Protein AF-A0A1G3ADW0-F1 (afdb_monomer_lite)

Foldseek 3Di:
DAVVVLVVVCVVCVVPPPDDRDDDDLLVVLLVCQVVVVDDALDEAEADQAAPDDPDDDDPFRHCLLSNLVSHDPRDFKYKYFQLVCQCDQHPPRHPSVRGHHPVSNQVSLVVSQWHWDDDDRMIMTGHPVCVVVVVVVRD

pLDDT: mean 92.39, std 6.64, range [62.0, 98.25]

Secondary structure (DSSP, 8-state):
-HHHHHHHHHHHHTT-TT-----S-HHHHHHHHHHTT-S-SSEEEEE--S--SSSS---SSS--HHHHHHHPPTTEEEEEES-HHHHHSPPPTTS-GGGS--HHHHHHHHHHTTEEEEEETTEEEEEEGGGHHHHHHH--

Sequence (140 aa):
MAGGYYTAAKARLAQYKNVRCLLGSSASVLKELFQRGEVGVPAIAWLDAHWCGGATAKGAQECPVIQEIQALGRGVKVVMVDDARMFLRRPPLEHAAAEWPDVGTVCGELYKAGFACRAHDDVIIAVQQGDIGLLDKAMG

Radius of gyration: 15.61 Å; chains: 1; bounding box: 37×30×41 Å

Structure (mmCIF, N/CA/C/O backbone):
data_AF-A0A1G3ADW0-F1
#
_entry.id   AF-A0A1G3ADW0-F1
#
loop_
_atom_site.group_PDB
_atom_site.id
_atom_site.type_symbol
_atom_site.label_atom_id
_atom_site.label_alt_id
_atom_site.label_comp_id
_atom_site.label_asym_id
_atom_site.label_entity_id
_atom_site.label_seq_id
_atom_site.pdbx_PDB_ins_code
_atom_site.Cartn_x
_atom_site.Cartn_y
_atom_site.Cartn_z
_atom_site.occupancy
_atom_site.B_iso_or_equiv
_atom_site.auth_seq_id
_atom_site.auth_comp_id
_atom_site.auth_asym_id
_atom_site.auth_atom_id
_atom_site.pdbx_PDB_model_num
ATOM 1 N N . MET A 1 1 ? 6.915 -5.862 -20.657 1.00 62.00 1 MET A N 1
ATOM 2 C CA . MET A 1 1 ? 6.787 -4.382 -20.632 1.00 62.00 1 MET A CA 1
ATOM 3 C C . MET A 1 1 ? 5.458 -4.023 -19.973 1.00 62.00 1 MET A C 1
ATOM 5 O O . MET A 1 1 ? 4.439 -4.544 -20.413 1.00 62.00 1 MET A O 1
ATOM 9 N N . ALA A 1 2 ? 5.452 -3.182 -18.931 1.00 71.38 2 ALA A N 1
ATOM 10 C CA . ALA A 1 2 ? 4.272 -2.892 -18.093 1.00 71.38 2 ALA A CA 1
ATOM 11 C C . ALA A 1 2 ? 2.999 -2.498 -18.880 1.00 71.38 2 ALA A C 1
ATOM 13 O O . ALA A 1 2 ? 1.892 -2.879 -18.502 1.00 71.38 2 ALA A O 1
ATOM 14 N N . GLY A 1 3 ? 3.148 -1.825 -20.028 1.00 83.00 3 GLY A N 1
ATOM 15 C CA . GLY A 1 3 ? 2.023 -1.446 -20.894 1.00 83.00 3 GLY A CA 1
ATOM 16 C C . GLY A 1 3 ? 1.206 -2.622 -21.450 1.00 83.00 3 GLY A C 1
ATOM 17 O O . GLY A 1 3 ? -0.004 -2.487 -21.634 1.00 83.00 3 GLY A O 1
ATOM 18 N N . GLY A 1 4 ? 1.826 -3.790 -21.660 1.00 89.00 4 GLY A N 1
ATOM 19 C CA . GLY A 1 4 ? 1.124 -4.999 -22.109 1.00 89.00 4 GLY A CA 1
ATOM 20 C C . GLY A 1 4 ? 0.177 -5.545 -21.037 1.00 89.00 4 GLY A C 1
ATOM 21 O O . GLY A 1 4 ? -1.004 -5.756 -21.310 1.00 89.00 4 GLY A O 1
ATOM 22 N N . TYR A 1 5 ? 0.667 -5.676 -19.798 1.00 90.88 5 TYR A N 1
ATOM 23 C CA . TYR A 1 5 ? -0.149 -6.106 -18.655 1.00 90.88 5 TYR A CA 1
ATOM 24 C C . TYR A 1 5 ? -1.282 -5.124 -18.362 1.00 90.88 5 TYR A C 1
ATOM 26 O O . TYR A 1 5 ? -2.414 -5.549 -18.150 1.00 90.88 5 TYR A O 1
ATOM 34 N N . TYR A 1 6 ? -1.017 -3.816 -18.427 1.00 93.75 6 TYR A N 1
ATOM 35 C CA . TYR A 1 6 ? -2.055 -2.799 -18.257 1.00 93.75 6 TYR A CA 1
ATOM 36 C C . TYR A 1 6 ? -3.152 -2.895 -19.322 1.00 93.75 6 TYR A C 1
ATOM 38 O O . TYR A 1 6 ? -4.333 -2.853 -18.986 1.00 93.75 6 TYR A O 1
ATOM 46 N N . THR A 1 7 ? -2.782 -3.060 -20.595 1.00 95.50 7 THR A N 1
ATOM 47 C CA . THR A 1 7 ? -3.760 -3.181 -21.689 1.00 95.50 7 THR A CA 1
ATOM 48 C C . THR A 1 7 ? -4.642 -4.414 -21.495 1.00 95.50 7 THR A C 1
ATOM 50 O O . THR A 1 7 ? -5.865 -4.316 -21.595 1.00 95.50 7 THR A O 1
ATOM 53 N N . ALA A 1 8 ? -4.038 -5.551 -21.134 1.00 95.19 8 ALA A N 1
ATOM 54 C CA . ALA A 1 8 ? -4.767 -6.778 -20.830 1.00 95.19 8 ALA A CA 1
ATOM 55 C C . ALA A 1 8 ? -5.695 -6.616 -19.611 1.00 95.19 8 ALA A C 1
ATOM 57 O O . ALA A 1 8 ? -6.864 -6.997 -19.671 1.00 95.19 8 ALA A O 1
ATOM 58 N N . ALA A 1 9 ? -5.211 -6.002 -18.525 1.00 95.25 9 ALA A N 1
ATOM 59 C CA . ALA A 1 9 ? -6.003 -5.749 -17.324 1.00 95.25 9 ALA A CA 1
ATOM 60 C C . ALA A 1 9 ? -7.184 -4.811 -17.607 1.00 95.25 9 ALA A C 1
ATOM 62 O O . ALA A 1 9 ? -8.314 -5.117 -17.229 1.00 95.25 9 ALA A O 1
ATOM 63 N N . LYS A 1 10 ? -6.947 -3.712 -18.332 1.00 96.94 10 LYS A N 1
ATOM 64 C CA . LYS A 1 10 ? -7.983 -2.753 -18.726 1.00 96.94 10 LYS A CA 1
ATOM 65 C C . LYS A 1 10 ? -9.056 -3.408 -19.594 1.00 96.94 10 LYS A C 1
ATOM 67 O O . LYS A 1 10 ? -10.234 -3.160 -19.368 1.00 96.94 10 LYS A O 1
ATOM 72 N N . ALA A 1 11 ? -8.668 -4.264 -20.542 1.00 97.50 11 ALA A N 1
ATOM 73 C CA . ALA A 1 11 ? -9.615 -5.018 -21.362 1.00 97.50 11 ALA A CA 1
ATOM 74 C C . ALA A 1 11 ? -10.440 -6.005 -20.517 1.00 97.50 11 ALA A C 1
ATOM 76 O O . ALA A 1 11 ? -11.666 -6.015 -20.605 1.00 97.50 11 ALA A O 1
ATOM 77 N N . ARG A 1 12 ? -9.784 -6.781 -19.642 1.00 97.56 12 ARG A N 1
ATOM 78 C CA . ARG A 1 12 ? -10.439 -7.753 -18.748 1.00 97.56 12 ARG A CA 1
ATOM 79 C C . ARG A 1 12 ? -11.453 -7.096 -17.807 1.00 97.56 12 ARG A C 1
ATOM 81 O O . ARG A 1 12 ? -12.502 -7.671 -17.524 1.00 97.56 12 ARG A O 1
ATOM 88 N N . LEU A 1 13 ? -11.122 -5.910 -17.300 1.00 97.69 13 LEU A N 1
ATOM 89 C CA . LEU A 1 13 ? -11.899 -5.209 -16.278 1.00 97.69 13 LEU A CA 1
ATOM 90 C C . LEU A 1 13 ? -12.910 -4.203 -16.853 1.00 97.69 13 LEU A C 1
ATOM 92 O O . LEU A 1 13 ? -13.691 -3.646 -16.090 1.00 97.69 13 LEU A O 1
ATOM 96 N N . ALA A 1 14 ? -12.955 -4.006 -18.177 1.00 97.19 14 ALA A N 1
ATOM 97 C CA . ALA A 1 14 ? -13.787 -2.991 -18.835 1.00 97.19 14 ALA A CA 1
ATOM 98 C C . ALA A 1 14 ? -15.296 -3.107 -18.541 1.00 97.19 14 ALA A C 1
ATOM 100 O O . ALA A 1 14 ? -16.017 -2.114 -18.606 1.00 97.19 14 ALA A O 1
ATOM 101 N N . GLN A 1 15 ? -15.778 -4.308 -18.211 1.00 97.31 15 GLN A N 1
ATOM 102 C CA . GLN A 1 15 ? -17.180 -4.553 -17.855 1.00 97.31 15 GLN A CA 1
ATOM 103 C C . GLN A 1 15 ? -17.578 -3.983 -16.480 1.00 97.31 15 GLN A C 1
ATOM 105 O O . GLN A 1 15 ? -18.758 -3.723 -16.239 1.00 97.31 15 GLN A O 1
ATOM 110 N N . TYR A 1 16 ? -16.617 -3.765 -15.577 1.00 98.00 16 TYR A N 1
ATOM 111 C CA . TYR A 1 16 ? -16.878 -3.287 -14.221 1.00 98.00 16 TYR A CA 1
ATOM 112 C C . TYR A 1 16 ? -16.850 -1.757 -14.179 1.00 98.00 16 TYR A C 1
ATOM 114 O O . TYR A 1 16 ? -15.794 -1.134 -14.119 1.00 98.00 16 TYR A O 1
ATOM 122 N N . LYS A 1 17 ? -18.033 -1.132 -14.172 1.00 96.19 17 LYS A N 1
ATOM 123 C CA . LYS A 1 17 ? -18.185 0.339 -14.174 1.00 96.19 17 LYS A CA 1
ATOM 124 C C . LYS A 1 17 ? -17.592 1.030 -12.939 1.00 96.19 17 LYS A C 1
ATOM 126 O O . LYS A 1 17 ? -17.330 2.226 -12.971 1.00 96.19 17 LYS A O 1
ATOM 131 N N . ASN A 1 18 ? -17.405 0.281 -11.857 1.00 96.00 18 ASN A N 1
ATOM 132 C CA . ASN A 1 18 ? -16.818 0.723 -10.595 1.00 96.00 18 ASN A CA 1
ATOM 133 C C . ASN A 1 18 ? -15.300 0.479 -10.511 1.00 96.00 18 ASN A C 1
ATOM 135 O O . ASN A 1 18 ? -14.717 0.690 -9.452 1.00 96.00 18 ASN A O 1
ATOM 139 N N . VAL A 1 19 ? -14.656 0.028 -11.595 1.00 96.75 19 VAL A N 1
ATOM 140 C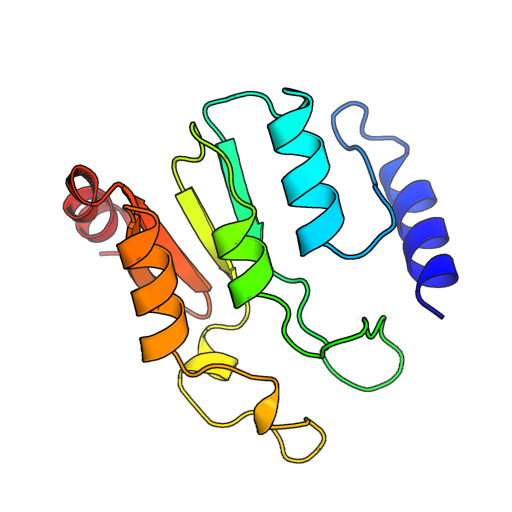 CA . VAL A 1 19 ? -13.211 -0.220 -11.649 1.00 96.75 19 VAL A CA 1
ATOM 141 C C . VAL A 1 19 ? -12.563 0.747 -12.631 1.00 96.75 19 VAL A C 1
ATOM 143 O O . VAL A 1 19 ? -12.913 0.800 -13.809 1.00 96.75 19 VAL A O 1
ATOM 146 N N . ARG A 1 20 ? -11.566 1.497 -12.154 1.00 95.75 20 ARG A N 1
ATOM 147 C CA . ARG A 1 20 ? -10.751 2.392 -12.979 1.00 95.75 20 ARG A CA 1
ATOM 148 C C . ARG A 1 20 ? -9.301 1.921 -12.971 1.00 95.75 20 ARG A C 1
ATOM 150 O O . ARG A 1 20 ? -8.622 2.033 -11.957 1.00 95.75 20 ARG A O 1
ATOM 157 N N . CYS A 1 21 ? -8.819 1.423 -14.107 1.00 96.62 21 CYS A N 1
ATOM 158 C CA . CYS A 1 21 ? -7.408 1.077 -14.282 1.00 96.62 21 CYS A CA 1
ATOM 159 C C . CYS A 1 21 ? -6.591 2.332 -14.612 1.00 96.62 21 CYS A C 1
ATOM 161 O O . CYS A 1 21 ? -6.919 3.048 -15.559 1.00 96.62 21 CYS A O 1
ATOM 163 N N . LEU A 1 22 ? -5.506 2.558 -13.876 1.00 95.88 22 LEU A N 1
ATOM 164 C CA . LEU A 1 22 ? -4.569 3.661 -14.086 1.00 95.88 22 LEU A CA 1
ATOM 165 C C . LEU A 1 22 ? -3.174 3.086 -14.347 1.00 95.88 22 LEU A C 1
ATOM 167 O O . LEU A 1 22 ? -2.800 2.083 -13.745 1.00 95.88 22 LEU A O 1
ATOM 171 N N . LEU A 1 23 ? -2.425 3.700 -15.263 1.00 95.00 23 LEU A N 1
ATOM 172 C CA . LEU A 1 23 ? -1.061 3.291 -15.598 1.00 95.00 23 LEU A CA 1
ATOM 173 C C . LEU A 1 23 ? -0.073 4.344 -15.104 1.00 95.00 23 LEU A C 1
ATOM 175 O O . LEU A 1 23 ? -0.175 5.506 -15.487 1.00 95.00 23 LEU A O 1
ATOM 179 N N . GLY A 1 24 ? 0.904 3.922 -14.310 1.00 93.19 24 GLY A N 1
ATOM 180 C CA . GLY A 1 24 ? 1.981 4.771 -13.816 1.00 93.19 24 GLY A CA 1
ATOM 181 C C . GLY A 1 24 ? 2.694 4.131 -12.629 1.00 93.19 24 GLY A C 1
ATOM 182 O O . GLY A 1 24 ? 2.380 3.006 -12.246 1.00 93.19 24 GLY A O 1
ATOM 183 N N . SER A 1 25 ? 3.644 4.861 -12.045 1.00 93.38 25 SER A N 1
ATOM 184 C CA . SER A 1 25 ? 4.186 4.526 -10.723 1.00 93.38 25 SER A CA 1
ATOM 185 C C . SER A 1 25 ? 3.071 4.639 -9.685 1.00 93.38 25 SER A C 1
ATOM 187 O O . SER A 1 25 ? 2.416 5.681 -9.622 1.00 93.38 25 SER A O 1
ATOM 189 N N . SER A 1 26 ? 2.852 3.600 -8.878 1.00 95.00 26 SER A N 1
ATOM 190 C CA . SER A 1 26 ? 1.760 3.574 -7.901 1.00 95.00 26 SER A CA 1
ATOM 191 C C . SER A 1 26 ? 1.858 4.726 -6.902 1.00 95.00 26 SER A C 1
ATOM 193 O O . SER A 1 26 ? 0.882 5.447 -6.721 1.00 95.00 26 SER A O 1
ATOM 195 N N . ALA A 1 27 ? 3.048 5.002 -6.362 1.00 94.94 27 ALA A N 1
ATOM 196 C CA . ALA A 1 27 ? 3.275 6.138 -5.469 1.00 94.94 27 ALA A CA 1
ATOM 197 C C . ALA A 1 27 ? 2.920 7.489 -6.123 1.00 94.94 27 ALA A C 1
ATOM 199 O O . ALA A 1 27 ? 2.287 8.345 -5.502 1.00 94.94 27 ALA A O 1
ATOM 200 N N . SER A 1 28 ? 3.283 7.689 -7.396 1.00 95.75 28 SER A N 1
ATOM 201 C CA . SER A 1 28 ? 2.959 8.923 -8.127 1.00 95.75 28 SER A CA 1
ATOM 202 C C . SER A 1 28 ? 1.460 9.045 -8.404 1.00 95.75 28 SER A C 1
ATOM 204 O O . SER A 1 28 ? 0.883 10.106 -8.171 1.00 95.75 28 SER A O 1
ATOM 206 N N . VAL A 1 29 ? 0.829 7.957 -8.853 1.00 96.69 29 VAL A N 1
ATOM 207 C CA . VAL A 1 29 ? -0.605 7.914 -9.162 1.00 96.69 29 VAL A CA 1
ATOM 208 C C . VAL A 1 29 ? -1.436 8.123 -7.896 1.00 96.69 29 VAL A C 1
ATOM 210 O O . VAL A 1 29 ? -2.342 8.949 -7.906 1.00 96.69 29 VAL A O 1
ATOM 213 N N . LEU A 1 30 ? -1.112 7.444 -6.789 1.00 96.81 30 LEU A N 1
ATOM 214 C CA . LEU A 1 30 ? -1.793 7.625 -5.502 1.00 96.81 30 LEU A CA 1
ATOM 215 C C . LEU A 1 30 ? -1.721 9.082 -5.042 1.00 96.81 30 LEU A C 1
ATOM 217 O O . LEU A 1 30 ? -2.753 9.683 -4.735 1.00 96.81 30 LEU A O 1
ATOM 221 N N . LYS A 1 31 ? -0.523 9.677 -5.069 1.00 96.69 31 LYS A N 1
ATOM 222 C CA . LYS A 1 31 ? -0.318 11.076 -4.680 1.00 96.69 31 LYS A CA 1
ATOM 223 C C . LYS A 1 31 ? -1.189 12.025 -5.507 1.00 96.69 31 LYS A C 1
ATOM 225 O O . LYS A 1 31 ? -1.849 12.894 -4.944 1.00 96.69 31 LYS A O 1
ATOM 230 N N . GLU A 1 32 ? -1.217 11.847 -6.826 1.00 97.31 32 GLU A N 1
ATOM 231 C CA . GLU A 1 32 ? -2.022 12.656 -7.749 1.00 97.31 32 GLU A CA 1
ATOM 232 C C . GLU A 1 32 ? -3.529 12.504 -7.487 1.00 97.31 32 GLU A C 1
ATOM 234 O O . GLU A 1 32 ? -4.246 13.504 -7.423 1.00 97.31 32 GLU A O 1
ATOM 239 N N . LEU A 1 33 ? -4.005 11.275 -7.265 1.00 96.81 33 LEU A N 1
ATOM 240 C CA . LEU A 1 33 ? -5.413 10.991 -6.975 1.00 96.81 33 LEU A CA 1
ATOM 241 C C . LEU A 1 33 ? -5.901 11.680 -5.700 1.00 96.81 33 LEU A C 1
ATOM 243 O O . LEU A 1 33 ? -6.971 12.294 -5.700 1.00 96.81 33 LEU A O 1
ATOM 247 N N . PHE A 1 34 ? -5.120 11.603 -4.620 1.00 95.75 34 PHE A N 1
ATOM 248 C CA . PHE A 1 34 ? -5.466 12.271 -3.366 1.00 95.75 34 PHE A CA 1
ATOM 249 C C . PHE A 1 34 ? -5.373 13.795 -3.483 1.00 95.75 34 PHE A C 1
ATOM 251 O O . PHE A 1 34 ? -6.251 14.489 -2.977 1.00 95.75 34 PHE A O 1
ATOM 258 N N . GLN A 1 35 ? -4.368 14.328 -4.189 1.00 95.44 35 GLN A N 1
ATOM 259 C CA . GLN A 1 35 ? -4.240 15.772 -4.427 1.00 95.44 35 GLN A CA 1
ATOM 260 C C . GLN A 1 35 ? -5.413 16.348 -5.225 1.00 95.44 35 GLN A C 1
ATOM 262 O O . GLN A 1 35 ? -5.829 17.477 -4.972 1.00 95.44 35 GLN A O 1
ATOM 267 N N . ARG A 1 36 ? -5.962 15.579 -6.171 1.00 96.38 36 ARG A N 1
ATOM 268 C CA . ARG A 1 36 ? -7.119 15.985 -6.980 1.00 96.38 36 ARG A CA 1
ATOM 269 C C . ARG A 1 36 ? -8.471 15.717 -6.321 1.00 96.38 36 ARG A C 1
ATOM 271 O O . ARG A 1 36 ? -9.490 16.113 -6.875 1.00 96.38 36 ARG A O 1
ATOM 278 N N . GLY A 1 37 ? -8.498 15.053 -5.164 1.00 94.88 37 GLY A N 1
ATOM 279 C CA . GLY A 1 37 ? -9.747 14.677 -4.497 1.00 94.88 37 GLY A CA 1
ATOM 280 C C . GLY A 1 37 ? -10.561 13.635 -5.273 1.00 94.88 37 GLY A C 1
ATOM 281 O O . GLY A 1 37 ? -11.778 13.585 -5.141 1.00 94.88 37 GLY A O 1
ATOM 282 N N . GLU A 1 38 ? -9.906 12.806 -6.090 1.00 95.44 38 GLU A N 1
ATOM 283 C CA . GLU A 1 38 ? -10.565 11.780 -6.912 1.00 95.44 38 GLU A CA 1
ATOM 284 C C . GLU A 1 38 ? -10.807 10.460 -6.161 1.00 95.44 38 GLU A C 1
ATOM 286 O O . GLU A 1 38 ? -11.369 9.513 -6.716 1.00 95.44 38 GLU A O 1
ATOM 291 N N . VAL A 1 39 ? -10.360 10.374 -4.907 1.00 94.81 39 VAL A N 1
ATOM 292 C CA . VAL A 1 39 ? -10.569 9.213 -4.038 1.00 94.81 39 VAL A CA 1
ATOM 293 C C . VAL A 1 39 ? -11.780 9.473 -3.149 1.00 94.81 39 VAL A C 1
ATOM 295 O O . VAL A 1 39 ? -11.768 10.385 -2.323 1.00 94.81 39 VAL A O 1
ATOM 298 N N . GLY A 1 40 ? -12.822 8.653 -3.296 1.00 93.50 40 GLY A N 1
ATOM 299 C CA . GLY A 1 40 ? -13.954 8.657 -2.371 1.00 93.50 40 GLY A CA 1
ATOM 300 C C . GLY A 1 40 ? -13.516 8.188 -0.984 1.00 93.50 40 GLY A C 1
ATOM 301 O O . GLY A 1 40 ? -12.841 7.169 -0.868 1.00 93.50 40 GLY A O 1
ATOM 302 N N . VAL A 1 41 ? -13.892 8.927 0.060 1.00 93.69 41 VAL A N 1
ATOM 303 C CA . VAL A 1 41 ? -13.566 8.606 1.458 1.00 93.69 41 VAL A CA 1
ATOM 304 C C . VAL A 1 41 ? -14.843 8.323 2.265 1.00 93.69 41 VAL A C 1
ATOM 306 O O . VAL A 1 41 ? -15.865 8.960 1.999 1.00 93.69 41 VAL A O 1
ATOM 309 N N . PRO A 1 42 ? -14.814 7.411 3.259 1.00 95.25 42 PRO A N 1
ATOM 310 C CA . PRO A 1 42 ? -13.655 6.644 3.733 1.00 95.25 42 PRO A CA 1
ATOM 311 C C . PRO A 1 42 ? -13.167 5.590 2.726 1.00 95.25 42 PRO A C 1
ATOM 313 O O . PRO A 1 42 ? -13.964 5.036 1.975 1.00 95.25 42 PRO A O 1
ATOM 316 N N . ALA A 1 43 ? -11.858 5.321 2.723 1.00 96.19 43 ALA A N 1
ATOM 317 C CA . ALA A 1 43 ? -11.218 4.420 1.760 1.00 96.19 43 ALA A CA 1
ATOM 318 C C . ALA A 1 43 ? -10.399 3.306 2.430 1.00 96.19 43 ALA A C 1
ATOM 320 O O . ALA A 1 43 ? -9.880 3.476 3.538 1.00 96.19 43 ALA A O 1
ATOM 321 N N . ILE A 1 44 ? -10.244 2.195 1.709 1.00 96.88 44 ILE A N 1
ATOM 322 C CA . ILE A 1 44 ? -9.279 1.128 1.992 1.00 96.88 44 ILE A CA 1
ATOM 323 C C . ILE A 1 44 ? -8.196 1.193 0.913 1.00 96.88 44 ILE A C 1
ATOM 325 O O . ILE A 1 44 ? -8.520 1.299 -0.270 1.00 96.88 44 ILE A O 1
ATOM 329 N N . ALA A 1 45 ? -6.930 1.136 1.316 1.00 97.62 45 ALA A N 1
ATOM 330 C CA . ALA A 1 45 ? -5.793 1.035 0.409 1.00 97.62 45 ALA A CA 1
ATOM 331 C C . ALA A 1 45 ? -5.215 -0.386 0.458 1.00 97.62 45 ALA A C 1
ATOM 333 O O . ALA A 1 45 ? -4.850 -0.850 1.533 1.00 97.62 45 ALA A O 1
ATOM 334 N N . TRP A 1 46 ? -5.121 -1.056 -0.691 1.00 98.06 46 TRP A N 1
ATOM 335 C CA . TRP A 1 46 ? -4.415 -2.333 -0.846 1.00 98.06 46 TRP A CA 1
ATOM 336 C C . TRP A 1 46 ? -3.131 -2.087 -1.641 1.00 98.06 46 TRP A C 1
ATOM 338 O O . TRP A 1 46 ? -3.200 -1.604 -2.772 1.00 98.06 46 TRP A O 1
ATOM 348 N N . LEU A 1 47 ? -1.979 -2.369 -1.040 1.00 97.94 47 LEU A N 1
ATOM 349 C CA . LEU A 1 47 ? -0.647 -2.116 -1.582 1.00 97.94 47 LEU A CA 1
ATOM 350 C C . LEU A 1 47 ? 0.005 -3.454 -1.947 1.00 97.94 47 LEU A C 1
ATOM 352 O O . LEU A 1 47 ? 0.359 -4.236 -1.069 1.00 97.94 47 LEU A O 1
ATOM 356 N N . ASP A 1 48 ? 0.132 -3.699 -3.250 1.00 95.25 48 ASP A N 1
ATOM 357 C CA . ASP A 1 48 ? 0.664 -4.936 -3.848 1.00 95.25 48 ASP A CA 1
ATOM 358 C C . ASP A 1 48 ? 1.439 -4.614 -5.144 1.00 95.25 48 ASP A C 1
ATOM 360 O O . ASP A 1 48 ? 1.328 -5.266 -6.178 1.00 95.25 48 ASP A O 1
ATOM 364 N N . ALA A 1 49 ? 2.155 -3.486 -5.151 1.00 90.25 49 ALA A N 1
ATOM 365 C CA . ALA A 1 49 ? 2.897 -3.018 -6.324 1.00 90.25 49 ALA A CA 1
ATOM 366 C C . ALA A 1 49 ? 4.363 -3.475 -6.325 1.00 90.25 49 ALA A C 1
ATOM 368 O O . ALA A 1 49 ? 5.187 -2.901 -7.045 1.00 90.25 49 ALA A O 1
ATOM 369 N N . HIS A 1 50 ? 4.708 -4.462 -5.495 1.00 91.12 50 HIS A N 1
ATOM 370 C CA . HIS A 1 50 ? 6.059 -4.994 -5.445 1.00 91.12 50 HIS A CA 1
ATOM 371 C C . HIS A 1 50 ? 6.300 -5.978 -6.603 1.00 91.12 50 HIS A C 1
ATOM 373 O O . HIS A 1 50 ? 5.394 -6.605 -7.153 1.00 91.12 50 HIS A O 1
ATOM 379 N N . TRP A 1 51 ? 7.539 -6.030 -7.079 1.00 90.81 51 TRP A N 1
ATOM 380 C CA . TRP A 1 51 ? 7.917 -6.849 -8.219 1.00 90.81 51 TRP A CA 1
ATOM 381 C C . TRP A 1 51 ? 8.152 -8.286 -7.766 1.00 90.81 51 TRP A C 1
ATOM 383 O O . TRP A 1 51 ? 9.022 -8.526 -6.939 1.00 90.81 51 TRP A O 1
ATOM 393 N N . CYS A 1 52 ? 7.453 -9.247 -8.368 1.00 85.44 52 CYS A N 1
ATOM 394 C CA . CYS A 1 52 ? 7.517 -10.664 -7.994 1.00 85.44 5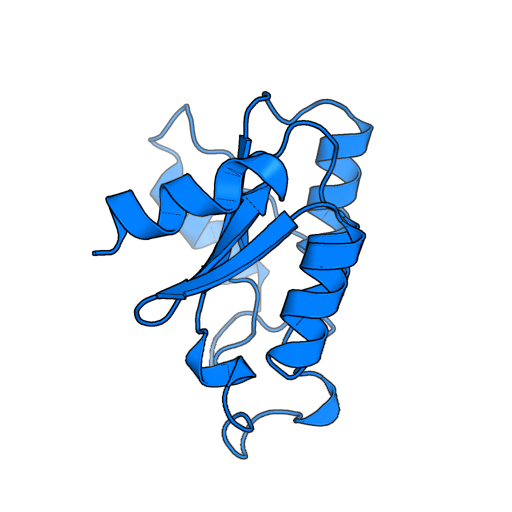2 CYS A CA 1
ATOM 395 C C . CYS A 1 52 ? 8.451 -11.517 -8.877 1.00 85.44 52 CYS A C 1
ATOM 397 O O . CYS A 1 52 ? 8.350 -12.742 -8.901 1.00 85.44 52 CYS A O 1
ATOM 399 N N . GLY A 1 53 ? 9.359 -10.886 -9.631 1.00 86.38 53 GLY A N 1
ATOM 400 C CA . GLY A 1 53 ? 10.322 -11.596 -10.474 1.00 86.38 53 GLY A CA 1
ATOM 401 C C . GLY A 1 53 ? 9.806 -11.943 -11.878 1.00 86.38 53 GLY A C 1
ATOM 402 O O . GLY A 1 53 ? 8.659 -11.681 -12.248 1.00 86.38 53 GLY A O 1
ATOM 403 N N . GLY A 1 54 ? 10.681 -12.539 -12.693 1.00 85.38 54 GLY A N 1
ATOM 404 C CA . GLY A 1 54 ? 10.336 -13.095 -14.006 1.00 85.38 54 GLY A CA 1
ATOM 405 C C . GLY A 1 54 ? 9.690 -12.102 -14.986 1.00 85.38 54 GLY A C 1
ATOM 406 O O . GLY A 1 54 ? 10.052 -10.926 -15.057 1.00 85.38 54 GLY A O 1
ATOM 407 N N . ALA A 1 55 ? 8.732 -12.593 -15.780 1.00 82.75 55 ALA A N 1
ATOM 408 C CA . ALA A 1 55 ? 7.974 -11.792 -16.739 1.00 82.75 55 ALA A CA 1
ATOM 409 C C . ALA A 1 55 ? 6.789 -11.095 -16.049 1.00 82.75 55 ALA A C 1
ATOM 411 O O . ALA A 1 55 ? 5.630 -11.423 -16.303 1.00 82.75 55 ALA A O 1
ATOM 412 N N . THR A 1 56 ? 7.080 -10.137 -15.172 1.00 85.31 56 THR A N 1
ATOM 413 C CA . THR A 1 56 ? 6.082 -9.260 -14.541 1.00 85.31 56 THR A CA 1
ATOM 414 C C . THR A 1 56 ? 6.475 -7.793 -14.696 1.00 85.31 56 THR A C 1
ATOM 416 O O . THR A 1 56 ? 7.537 -7.462 -15.234 1.00 85.31 56 THR A O 1
ATOM 419 N N . ALA A 1 57 ? 5.576 -6.877 -14.339 1.00 84.25 57 ALA A N 1
ATOM 420 C CA . ALA A 1 57 ? 5.860 -5.454 -14.439 1.00 84.25 57 ALA A CA 1
ATOM 421 C C . ALA A 1 57 ? 6.807 -5.031 -13.304 1.00 84.25 57 ALA A C 1
ATOM 423 O O . ALA A 1 57 ? 6.417 -5.053 -12.144 1.00 84.25 57 ALA A O 1
ATOM 424 N N . LYS A 1 58 ? 8.032 -4.621 -13.650 1.00 86.75 58 LYS A N 1
ATOM 425 C CA . LYS A 1 58 ? 8.969 -3.970 -12.725 1.00 86.75 58 LYS A CA 1
ATOM 426 C C . LYS A 1 58 ? 8.923 -2.457 -12.930 1.00 86.75 58 LYS A C 1
ATOM 428 O O . LYS A 1 58 ? 9.011 -1.990 -14.070 1.00 86.75 58 LYS A O 1
ATOM 433 N N . GLY A 1 59 ? 8.747 -1.714 -11.839 1.00 85.25 59 GLY A N 1
ATOM 434 C CA . GLY A 1 59 ? 8.849 -0.257 -11.820 1.00 85.25 59 GLY A CA 1
ATOM 435 C C . GLY A 1 59 ? 10.302 0.224 -11.771 1.00 85.25 59 GLY A C 1
ATOM 436 O O . GLY A 1 59 ? 11.231 -0.517 -12.081 1.00 85.25 59 GLY A O 1
ATOM 437 N N . ALA A 1 60 ? 10.500 1.477 -11.357 1.00 87.38 60 ALA A N 1
ATOM 438 C CA . ALA A 1 60 ? 11.839 2.009 -11.084 1.00 87.38 60 ALA A CA 1
ATOM 439 C C . ALA A 1 60 ? 12.480 1.392 -9.824 1.00 87.38 60 ALA A C 1
ATOM 441 O O . ALA A 1 60 ? 13.700 1.365 -9.725 1.00 87.38 60 ALA A O 1
ATOM 442 N N . GLN A 1 61 ? 11.650 0.904 -8.898 1.00 89.75 61 GLN A N 1
ATOM 443 C CA . GLN A 1 61 ? 12.032 0.177 -7.690 1.00 89.75 61 GLN A CA 1
ATOM 444 C C . GLN A 1 61 ? 11.225 -1.127 -7.634 1.00 89.75 61 GLN A C 1
ATOM 446 O O . GLN A 1 61 ? 10.085 -1.166 -8.107 1.00 89.75 61 GLN A O 1
ATOM 451 N N . GLU A 1 62 ? 11.806 -2.183 -7.071 1.00 93.50 62 GLU A N 1
ATOM 452 C CA . GLU A 1 62 ? 11.144 -3.466 -6.839 1.00 93.50 62 GLU A CA 1
ATOM 453 C C . GLU A 1 62 ? 10.025 -3.361 -5.815 1.00 93.50 62 GLU A C 1
ATOM 455 O O . GLU A 1 62 ? 8.973 -3.931 -6.048 1.00 93.50 62 GLU A O 1
ATOM 460 N N . CYS A 1 63 ? 10.209 -2.627 -4.719 1.00 95.12 63 CYS A N 1
ATOM 461 C CA . CYS A 1 63 ? 9.199 -2.492 -3.675 1.00 95.12 63 CYS A CA 1
ATOM 462 C C . CYS A 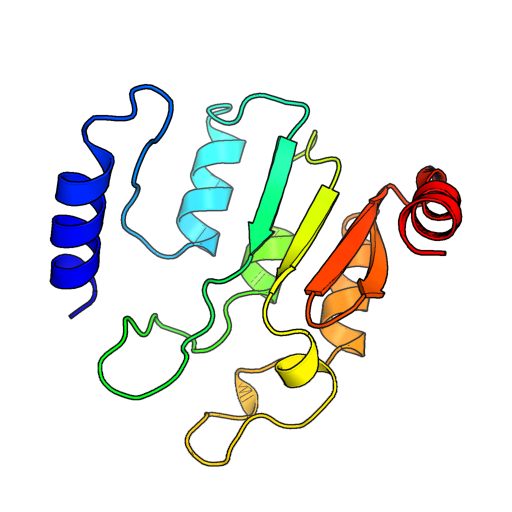1 63 ? 8.927 -1.009 -3.361 1.00 95.12 63 CYS A C 1
ATOM 464 O O . CYS A 1 63 ? 9.653 -0.404 -2.572 1.00 95.12 63 CYS A O 1
ATOM 466 N N . PRO A 1 64 ? 7.894 -0.388 -3.963 1.00 96.38 64 PRO A N 1
ATOM 467 C CA . PRO A 1 64 ? 7.585 1.031 -3.761 1.00 96.38 64 PRO A CA 1
ATOM 468 C C . PRO A 1 64 ? 6.773 1.320 -2.481 1.00 96.38 64 PRO A C 1
ATOM 470 O O . PRO A 1 64 ? 6.286 2.438 -2.308 1.00 96.38 64 PRO A O 1
ATOM 473 N N . VAL A 1 65 ? 6.609 0.337 -1.584 1.00 97.44 65 VAL A N 1
ATOM 474 C CA . VAL A 1 65 ? 5.635 0.382 -0.476 1.00 97.44 65 VAL A CA 1
ATOM 475 C C . VAL A 1 65 ? 5.807 1.591 0.446 1.00 97.44 65 VAL A C 1
ATOM 477 O O . VAL A 1 65 ? 4.827 2.179 0.896 1.00 97.44 65 VAL A O 1
ATOM 480 N N . ILE A 1 66 ? 7.047 2.023 0.694 1.00 97.81 66 ILE A N 1
ATOM 481 C CA . ILE A 1 66 ? 7.331 3.184 1.548 1.00 97.81 66 ILE A CA 1
ATOM 482 C C . ILE A 1 66 ? 6.803 4.467 0.902 1.00 97.81 66 ILE A C 1
ATOM 484 O O . ILE A 1 66 ? 6.132 5.270 1.552 1.00 97.81 66 ILE A O 1
ATOM 488 N N . GLN A 1 67 ? 7.055 4.644 -0.394 1.00 97.62 67 GLN A N 1
ATOM 489 C CA . GLN A 1 67 ? 6.574 5.797 -1.145 1.00 97.62 67 GLN A CA 1
ATOM 490 C C . GLN A 1 67 ? 5.054 5.750 -1.337 1.00 97.62 67 GLN A C 1
ATOM 492 O O . GLN A 1 67 ? 4.416 6.801 -1.368 1.00 97.62 67 GLN A O 1
ATOM 497 N N . GLU A 1 68 ? 4.462 4.558 -1.436 1.00 97.94 68 GLU A N 1
ATOM 498 C CA . GLU A 1 68 ? 3.008 4.380 -1.473 1.00 97.94 68 GLU A CA 1
ATOM 499 C C . GLU A 1 68 ? 2.352 4.804 -0.159 1.00 97.94 68 GLU A C 1
ATOM 501 O O . GLU A 1 68 ? 1.422 5.608 -0.193 1.00 97.94 68 GLU A O 1
ATOM 506 N N . ILE A 1 69 ? 2.866 4.345 0.990 1.00 98.19 69 ILE A N 1
ATOM 507 C CA . ILE A 1 69 ? 2.369 4.736 2.321 1.00 98.19 69 ILE A CA 1
ATOM 508 C C . ILE A 1 69 ? 2.426 6.260 2.487 1.00 98.19 69 ILE A C 1
ATOM 510 O O . ILE A 1 69 ? 1.448 6.873 2.913 1.00 98.19 69 ILE A O 1
ATOM 514 N N . GLN A 1 70 ? 3.534 6.889 2.087 1.00 97.50 70 GLN A N 1
ATOM 515 C CA . GLN A 1 70 ? 3.704 8.347 2.146 1.00 97.50 70 GLN A CA 1
ATOM 516 C C . GLN A 1 70 ? 2.787 9.115 1.179 1.00 97.50 70 GLN A C 1
ATOM 518 O O . GLN A 1 70 ? 2.529 10.302 1.386 1.00 97.50 70 GLN A O 1
ATOM 523 N N . ALA A 1 71 ? 2.303 8.466 0.117 1.00 97.50 71 ALA A N 1
ATOM 524 C CA . ALA A 1 71 ? 1.396 9.056 -0.864 1.00 97.50 71 ALA A CA 1
ATOM 525 C C . ALA A 1 71 ? -0.085 8.977 -0.455 1.00 97.50 71 ALA A C 1
ATOM 527 O O . ALA A 1 71 ? -0.917 9.641 -1.082 1.00 97.50 71 ALA A O 1
ATOM 528 N N . LEU A 1 72 ? -0.430 8.186 0.568 1.00 97.06 72 LEU A N 1
ATOM 529 C CA . LEU A 1 72 ? -1.807 8.052 1.037 1.00 97.06 72 LEU A CA 1
ATOM 530 C C . LEU A 1 72 ? -2.329 9.372 1.616 1.00 97.06 72 LEU A C 1
ATOM 532 O O . LEU A 1 72 ? -1.678 10.045 2.415 1.00 97.06 72 LEU A O 1
ATOM 536 N N . GLY A 1 73 ? -3.542 9.745 1.213 1.00 93.31 73 GLY A N 1
ATOM 537 C CA . GLY A 1 73 ? -4.207 10.945 1.700 1.00 93.31 73 GLY A CA 1
ATOM 538 C C . GLY A 1 73 ? -5.046 10.713 2.954 1.00 93.31 73 GLY A C 1
ATOM 539 O O . GLY A 1 73 ? -5.284 9.593 3.412 1.00 93.31 73 GLY A O 1
ATOM 540 N N . ARG A 1 74 ? -5.563 11.819 3.496 1.00 91.69 74 ARG A N 1
ATOM 541 C CA . ARG A 1 74 ? -6.531 11.786 4.600 1.00 91.69 74 ARG A CA 1
ATOM 542 C C . ARG A 1 74 ? -7.793 11.025 4.183 1.00 91.69 74 ARG A C 1
ATOM 544 O O . ARG A 1 74 ? -8.230 11.114 3.042 1.00 91.69 74 ARG A O 1
ATOM 551 N N . GLY A 1 75 ? -8.412 10.331 5.135 1.00 93.31 75 GLY A N 1
ATOM 552 C CA . GLY A 1 75 ? -9.662 9.594 4.917 1.00 93.31 75 GLY A CA 1
ATOM 553 C C . GLY A 1 75 ? -9.478 8.126 4.523 1.00 93.31 75 GLY A C 1
ATOM 554 O O . GLY A 1 75 ? -10.457 7.380 4.554 1.00 93.31 75 GLY A O 1
ATOM 555 N N . VAL A 1 76 ? -8.248 7.679 4.252 1.00 96.94 76 VAL A N 1
ATOM 556 C CA . VAL A 1 76 ? -7.915 6.248 4.283 1.00 96.94 76 VAL A CA 1
ATOM 557 C C . VAL A 1 76 ? -8.063 5.748 5.719 1.00 96.94 76 VAL A C 1
ATOM 559 O O . VAL A 1 76 ? -7.532 6.349 6.653 1.00 96.94 76 VAL A O 1
ATOM 562 N N . LYS A 1 77 ? -8.842 4.682 5.901 1.00 95.75 77 LYS A N 1
ATOM 563 C CA . LYS A 1 77 ? -9.148 4.096 7.214 1.00 95.75 77 LYS A CA 1
ATOM 564 C C . LYS A 1 77 ? -8.418 2.788 7.461 1.00 95.75 77 LYS A C 1
ATOM 566 O O . LYS A 1 77 ? -8.078 2.506 8.605 1.00 95.75 77 LYS A O 1
ATOM 571 N N . VAL A 1 78 ? -8.164 2.033 6.396 1.00 96.88 78 VAL A N 1
ATOM 572 C CA . VAL A 1 78 ? -7.447 0.760 6.445 1.00 96.88 78 VAL A CA 1
ATOM 573 C C . VAL A 1 78 ? -6.402 0.735 5.339 1.00 96.88 78 VAL A C 1
ATOM 575 O O . VAL A 1 78 ? -6.694 1.120 4.204 1.00 96.88 78 VAL A O 1
ATOM 578 N N . VAL A 1 79 ? -5.201 0.279 5.674 1.00 98.19 79 VAL A N 1
ATOM 579 C CA . VAL A 1 79 ? -4.130 -0.027 4.725 1.00 98.19 79 VAL A CA 1
ATOM 580 C C . VAL A 1 79 ? -3.825 -1.512 4.834 1.00 98.19 79 VAL A C 1
ATOM 582 O O . VAL A 1 79 ? -3.690 -2.035 5.935 1.00 98.19 79 VAL A O 1
ATOM 585 N N . MET A 1 80 ? -3.735 -2.194 3.704 1.00 98.25 80 MET A N 1
ATOM 586 C CA . MET A 1 80 ? -3.359 -3.598 3.608 1.00 98.25 80 MET A CA 1
ATOM 587 C C . MET A 1 80 ? -2.136 -3.673 2.707 1.00 98.25 80 MET A C 1
ATOM 589 O O . MET A 1 80 ? -2.177 -3.148 1.598 1.00 98.25 80 MET A O 1
ATOM 593 N N . VAL A 1 81 ? -1.050 -4.261 3.192 1.00 98.12 81 VAL A N 1
ATOM 594 C CA . VAL A 1 81 ? 0.169 -4.502 2.412 1.00 98.12 81 VAL A CA 1
ATOM 595 C C . VAL A 1 81 ? 0.290 -6.001 2.206 1.00 98.12 81 VAL A C 1
ATOM 597 O O . VAL A 1 81 ? 0.372 -6.735 3.192 1.00 98.12 81 VAL A O 1
ATOM 600 N N . ASP A 1 82 ? 0.257 -6.436 0.952 1.00 96.56 82 ASP A N 1
ATOM 601 C CA . ASP A 1 82 ? 0.354 -7.853 0.595 1.00 96.56 82 ASP A CA 1
ATOM 602 C C . ASP A 1 82 ? 1.785 -8.386 0.764 1.00 96.56 82 ASP A C 1
ATOM 604 O O . ASP A 1 82 ? 2.726 -7.607 0.925 1.00 96.56 82 ASP A O 1
ATOM 608 N N . ASP A 1 83 ? 1.952 -9.706 0.724 1.00 94.62 83 ASP A N 1
ATOM 609 C CA . ASP A 1 83 ? 3.243 -10.395 0.852 1.00 94.62 83 ASP A CA 1
ATOM 610 C C . ASP A 1 83 ? 4.014 -10.034 2.141 1.00 94.62 83 ASP A C 1
ATOM 612 O O . ASP A 1 83 ? 5.227 -9.799 2.138 1.00 94.62 83 ASP A O 1
ATOM 616 N N . ALA A 1 84 ? 3.330 -10.041 3.290 1.00 95.12 84 ALA A N 1
ATOM 617 C CA . ALA A 1 84 ? 3.919 -9.797 4.611 1.00 95.12 84 ALA A CA 1
ATOM 618 C C . ALA A 1 84 ? 5.210 -10.607 4.843 1.00 95.12 84 ALA A C 1
ATOM 620 O O . ALA A 1 84 ? 6.182 -10.097 5.413 1.00 95.12 84 ALA A O 1
ATOM 621 N N . ARG A 1 85 ? 5.259 -11.854 4.354 1.00 93.56 85 ARG A N 1
ATOM 622 C CA . ARG A 1 85 ? 6.443 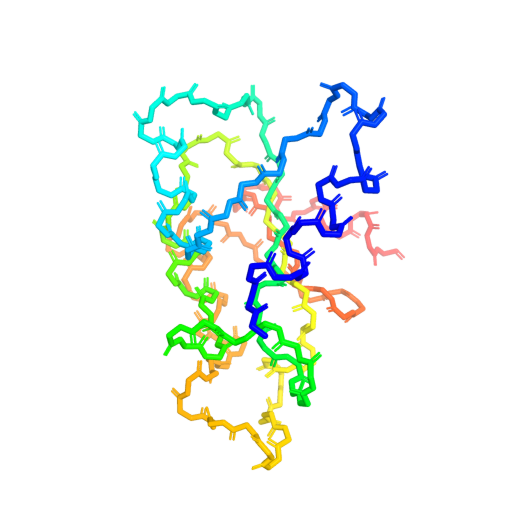-12.726 4.398 1.00 93.56 85 ARG A CA 1
ATOM 623 C C . ARG A 1 85 ? 7.709 -12.083 3.823 1.00 93.56 85 ARG A C 1
ATOM 625 O O . ARG A 1 85 ? 8.793 -12.354 4.343 1.00 93.56 85 ARG A O 1
ATOM 632 N N . MET A 1 86 ? 7.579 -11.229 2.804 1.00 93.25 86 MET A N 1
ATOM 633 C CA . MET A 1 86 ? 8.687 -10.552 2.116 1.00 93.25 86 MET A CA 1
ATOM 634 C C . MET A 1 86 ? 9.297 -9.420 2.948 1.00 93.25 86 MET A C 1
ATOM 636 O O . MET A 1 86 ? 10.427 -9.019 2.692 1.00 93.25 86 MET A O 1
ATOM 640 N N . PHE A 1 87 ? 8.576 -8.932 3.961 1.00 93.94 87 PHE A N 1
ATOM 641 C CA . PHE A 1 87 ? 9.053 -7.918 4.909 1.00 93.94 87 PHE A CA 1
ATOM 642 C C . PHE A 1 87 ? 9.505 -8.543 6.236 1.00 93.94 87 PHE A C 1
ATOM 644 O O . PHE A 1 87 ? 10.333 -7.984 6.957 1.00 93.94 87 PHE A O 1
ATOM 651 N N . LEU A 1 88 ? 8.968 -9.719 6.575 1.00 90.25 88 LEU A N 1
ATOM 652 C CA . LEU A 1 88 ? 9.349 -10.490 7.764 1.00 90.25 88 LEU A CA 1
ATOM 653 C C . LEU A 1 88 ? 10.691 -11.218 7.597 1.00 90.25 88 LEU A C 1
ATOM 655 O O . LEU A 1 88 ? 11.288 -11.658 8.581 1.00 90.25 88 LEU A O 1
ATOM 659 N N . ARG A 1 89 ? 11.155 -11.389 6.357 1.00 87.06 89 ARG A N 1
ATOM 660 C CA . ARG A 1 89 ? 12.402 -12.072 5.997 1.00 87.06 89 ARG A CA 1
ATOM 661 C C . ARG A 1 89 ? 13.085 -11.319 4.863 1.00 8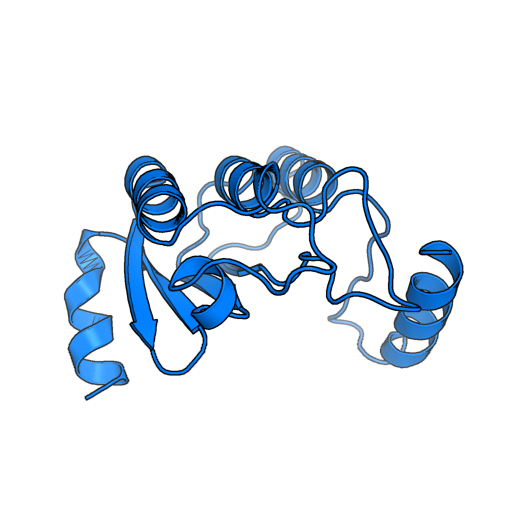7.06 89 ARG A C 1
ATOM 663 O O . ARG A 1 89 ? 12.470 -10.494 4.207 1.00 87.06 89 ARG A O 1
ATOM 670 N N . ARG A 1 90 ? 14.360 -11.621 4.609 1.00 80.19 90 ARG A N 1
ATOM 671 C CA . ARG A 1 90 ? 15.012 -11.134 3.385 1.00 80.19 90 ARG A CA 1
ATOM 672 C C . ARG A 1 90 ? 14.282 -11.695 2.157 1.00 80.19 90 ARG A C 1
ATOM 674 O O . ARG A 1 90 ? 13.944 -12.884 2.188 1.00 80.19 90 ARG A O 1
ATOM 681 N N . PRO A 1 91 ? 14.091 -10.894 1.094 1.00 83.69 91 PRO A N 1
ATOM 682 C CA . PRO A 1 91 ? 13.530 -11.405 -0.146 1.00 83.69 91 PRO A CA 1
ATOM 683 C C . PRO A 1 91 ? 14.480 -12.447 -0.775 1.00 83.69 91 PRO A C 1
ATOM 685 O O . PRO A 1 91 ? 15.676 -12.466 -0.447 1.00 83.69 91 PRO A O 1
ATOM 688 N N . PRO A 1 92 ? 13.972 -13.322 -1.662 1.00 83.62 92 PRO A N 1
ATOM 689 C CA . PRO A 1 92 ? 14.786 -14.263 -2.432 1.00 83.62 92 PRO A CA 1
ATOM 690 C C . PRO A 1 92 ? 15.961 -13.598 -3.173 1.00 83.62 92 PRO A C 1
ATOM 692 O O . PRO A 1 92 ? 15.945 -12.399 -3.444 1.00 83.62 92 PRO A O 1
ATOM 695 N N . LEU A 1 93 ? 17.004 -14.371 -3.498 1.00 83.69 93 LEU A N 1
ATOM 696 C CA . LEU A 1 93 ? 18.283 -13.846 -4.013 1.00 83.69 93 LEU A CA 1
ATOM 697 C C . LEU A 1 93 ? 18.176 -13.152 -5.380 1.00 83.69 93 LEU A C 1
ATOM 699 O O . LEU A 1 93 ? 19.056 -12.374 -5.740 1.00 83.69 93 LEU A O 1
ATOM 703 N N . GLU A 1 94 ? 17.123 -13.434 -6.139 1.00 86.25 94 GLU A N 1
ATOM 704 C CA . GLU A 1 94 ? 16.798 -12.774 -7.401 1.00 86.25 94 GLU A CA 1
ATOM 705 C C . GLU A 1 94 ? 16.351 -11.310 -7.237 1.00 86.25 94 GLU A C 1
ATOM 707 O O . GLU A 1 94 ? 16.293 -10.581 -8.229 1.00 86.25 94 GLU A O 1
ATOM 712 N N . HIS A 1 95 ? 16.069 -10.875 -6.006 1.00 89.00 95 HIS A N 1
ATOM 713 C CA . HIS A 1 95 ? 15.651 -9.516 -5.682 1.00 89.00 95 HIS A CA 1
ATOM 714 C C . HIS A 1 95 ? 16.806 -8.621 -5.241 1.00 89.00 95 HIS A C 1
ATOM 716 O O . HIS A 1 95 ? 17.750 -9.031 -4.556 1.00 89.00 95 HIS A O 1
ATOM 722 N N . ALA A 1 96 ? 16.679 -7.334 -5.553 1.00 89.50 96 ALA A N 1
ATOM 723 C CA . ALA A 1 96 ? 17.554 -6.301 -5.025 1.00 89.50 96 ALA A CA 1
ATOM 724 C C . ALA A 1 96 ? 17.207 -6.028 -3.553 1.00 89.50 96 ALA A C 1
ATOM 726 O O . ALA A 1 96 ? 16.423 -5.137 -3.249 1.00 89.50 96 ALA A O 1
ATOM 727 N N . ALA A 1 97 ? 17.810 -6.767 -2.616 1.00 86.56 97 ALA A N 1
ATOM 728 C CA . ALA A 1 97 ? 17.488 -6.679 -1.183 1.00 86.56 97 ALA A CA 1
ATOM 729 C C . ALA A 1 97 ? 17.539 -5.254 -0.584 1.00 86.56 97 ALA A C 1
ATOM 731 O O . ALA A 1 97 ? 16.855 -4.987 0.394 1.00 86.56 97 ALA A O 1
ATOM 732 N N . ALA A 1 98 ? 18.324 -4.336 -1.161 1.00 89.50 98 ALA A N 1
ATOM 733 C CA . ALA A 1 98 ? 18.377 -2.933 -0.734 1.00 89.50 98 ALA A CA 1
ATOM 734 C C . ALA A 1 98 ? 17.097 -2.134 -1.056 1.00 89.50 98 ALA A C 1
ATOM 736 O O . ALA A 1 98 ? 16.873 -1.077 -0.475 1.00 89.50 98 ALA A O 1
ATOM 737 N N . GLU A 1 99 ? 16.274 -2.621 -1.984 1.00 92.69 99 GLU A N 1
ATOM 738 C CA . GLU A 1 99 ? 15.020 -1.992 -2.403 1.00 92.69 99 GLU A CA 1
ATOM 739 C C . GLU A 1 99 ? 13.807 -2.496 -1.613 1.00 92.69 99 GLU A C 1
ATOM 741 O O . GLU A 1 99 ? 12.719 -1.945 -1.783 1.00 92.69 99 GLU A O 1
ATOM 746 N N . TRP A 1 100 ? 13.991 -3.507 -0.755 1.00 94.19 100 TRP A N 1
ATOM 747 C CA . TRP A 1 100 ? 12.951 -4.110 0.074 1.00 94.19 100 TRP A CA 1
ATOM 748 C C . TRP A 1 100 ? 13.123 -3.692 1.540 1.00 94.19 100 TRP A C 1
ATOM 750 O O . TRP A 1 100 ? 14.132 -4.042 2.158 1.00 94.19 100 TRP A O 1
ATOM 760 N N . PRO A 1 101 ? 12.169 -2.945 2.121 1.00 95.06 101 PRO A N 1
ATOM 761 C CA . PRO A 1 101 ? 12.205 -2.622 3.542 1.00 95.06 101 PRO A CA 1
ATOM 762 C C . PRO A 1 101 ? 11.941 -3.869 4.396 1.00 95.06 101 PRO A C 1
ATOM 764 O O . PRO A 1 101 ? 11.316 -4.824 3.945 1.00 95.06 101 PRO A O 1
ATOM 767 N N . ASP A 1 102 ? 12.366 -3.847 5.657 1.00 95.19 102 ASP A N 1
ATOM 768 C CA . ASP A 1 102 ? 11.906 -4.835 6.634 1.00 95.19 102 ASP A CA 1
ATOM 769 C C . ASP A 1 102 ? 10.544 -4.441 7.235 1.00 95.19 102 ASP A C 1
ATOM 771 O O . ASP A 1 102 ? 10.061 -3.311 7.093 1.00 95.19 102 ASP A O 1
ATOM 775 N N . VAL A 1 103 ? 9.915 -5.380 7.944 1.00 95.62 103 VAL A N 1
ATOM 776 C CA . VAL A 1 103 ? 8.612 -5.170 8.591 1.00 95.62 103 VAL A CA 1
ATOM 777 C C . VAL A 1 103 ? 8.637 -4.002 9.581 1.00 95.62 103 VAL A C 1
ATOM 779 O O . VAL A 1 103 ? 7.643 -3.289 9.712 1.00 95.62 103 VAL A O 1
ATOM 782 N N . GLY A 1 104 ? 9.767 -3.769 10.259 1.00 96.25 104 GLY A N 1
ATOM 783 C CA . GLY A 1 104 ? 9.916 -2.676 11.218 1.00 96.25 104 GLY A CA 1
ATOM 784 C C . GLY A 1 104 ? 9.852 -1.314 10.532 1.00 96.25 104 GLY A C 1
ATOM 785 O O . GLY A 1 104 ? 9.186 -0.403 11.020 1.00 96.25 104 GLY A O 1
ATOM 786 N N . THR A 1 105 ? 10.475 -1.202 9.361 1.00 97.25 105 THR A N 1
ATOM 787 C CA . THR A 1 105 ? 10.445 -0.013 8.507 1.00 97.25 105 THR A CA 1
ATOM 788 C C . THR A 1 105 ? 9.036 0.231 7.965 1.00 97.25 105 THR A C 1
ATOM 790 O O . THR A 1 105 ? 8.524 1.343 8.098 1.00 97.25 105 THR A O 1
ATOM 793 N N . VAL A 1 106 ? 8.367 -0.803 7.436 1.00 97.69 106 VAL A N 1
ATOM 794 C CA . VAL A 1 106 ? 6.979 -0.700 6.934 1.00 97.69 106 VAL A CA 1
ATOM 795 C C . VAL A 1 106 ? 6.023 -0.255 8.044 1.00 97.69 106 VAL A C 1
ATOM 797 O O . VAL A 1 106 ? 5.298 0.729 7.890 1.00 97.69 106 VAL A O 1
ATOM 800 N N . CYS A 1 107 ? 6.050 -0.927 9.197 1.00 97.06 107 CYS A N 1
ATOM 801 C CA . CYS A 1 107 ? 5.214 -0.561 10.338 1.00 97.06 107 CYS A CA 1
ATOM 802 C C . CYS A 1 107 ? 5.576 0.809 10.927 1.00 97.06 107 CYS A C 1
ATOM 804 O O . CYS A 1 107 ? 4.684 1.529 11.370 1.00 97.06 107 CYS A O 1
ATOM 806 N N . GLY A 1 108 ? 6.849 1.209 10.896 1.00 97.94 108 GLY A N 1
ATOM 807 C CA . GLY A 1 108 ? 7.285 2.542 11.306 1.00 97.94 108 GLY A CA 1
ATOM 808 C C . GLY A 1 108 ? 6.713 3.652 10.421 1.00 97.94 108 GLY A C 1
ATOM 809 O O . GLY A 1 108 ? 6.257 4.671 10.939 1.00 97.94 108 GLY A O 1
ATOM 810 N N . GLU A 1 109 ? 6.679 3.460 9.101 1.00 98.25 109 GLU A N 1
ATOM 811 C CA . GLU A 1 109 ? 6.054 4.416 8.177 1.00 98.25 109 GLU A CA 1
ATOM 812 C C . GLU A 1 109 ? 4.530 4.457 8.332 1.00 98.25 109 GLU A C 1
ATOM 814 O O . GLU A 1 109 ? 3.953 5.543 8.397 1.00 98.25 109 GLU A O 1
ATOM 819 N N . LEU A 1 110 ? 3.876 3.301 8.495 1.00 97.94 110 LEU A N 1
ATOM 820 C CA . LEU A 1 110 ? 2.445 3.237 8.819 1.00 97.94 110 LEU A CA 1
ATOM 821 C C . LEU A 1 110 ? 2.136 3.972 10.131 1.00 97.94 110 LEU A C 1
ATOM 823 O O . LEU A 1 110 ? 1.170 4.733 10.206 1.00 97.94 110 LEU A O 1
ATOM 827 N N . TYR A 1 111 ? 2.990 3.813 11.145 1.00 97.12 111 TYR A N 1
ATOM 828 C CA . TYR A 1 111 ? 2.853 4.503 12.423 1.00 97.12 111 TYR A CA 1
ATOM 829 C C . TYR A 1 111 ? 2.986 6.020 12.292 1.00 97.12 111 TYR A C 1
ATOM 831 O O . TYR A 1 111 ? 2.150 6.755 12.819 1.00 97.12 111 TYR A O 1
ATOM 839 N N . LYS A 1 112 ? 3.979 6.506 11.536 1.00 97.12 112 LYS A N 1
ATOM 840 C CA . LYS A 1 112 ? 4.120 7.940 11.219 1.00 97.12 112 LYS A CA 1
ATOM 841 C C . LYS A 1 112 ? 2.900 8.487 10.472 1.00 97.12 112 LYS A C 1
ATOM 843 O O . LYS A 1 112 ? 2.524 9.636 10.688 1.00 97.12 112 LYS A O 1
ATOM 848 N N . ALA A 1 113 ? 2.265 7.664 9.638 1.00 95.94 113 ALA A N 1
ATOM 849 C CA . ALA A 1 113 ? 1.032 7.996 8.930 1.00 95.94 113 ALA A CA 1
ATOM 850 C C . ALA A 1 113 ? -0.243 7.903 9.804 1.00 95.94 113 ALA A C 1
ATOM 852 O O . ALA A 1 113 ? -1.337 8.187 9.318 1.00 95.94 113 ALA A O 1
ATOM 853 N N . GLY A 1 114 ? -0.125 7.560 11.094 1.00 95.81 114 GLY A N 1
ATOM 854 C CA . GLY A 1 114 ? -1.242 7.516 12.046 1.00 95.81 114 GLY A CA 1
ATOM 855 C C . GLY A 1 114 ? -1.974 6.174 12.114 1.00 95.81 114 GLY A C 1
ATOM 856 O O . GLY A 1 114 ? -3.089 6.106 12.643 1.00 95.81 114 GLY A O 1
ATOM 857 N N . PHE A 1 115 ? -1.359 5.109 11.600 1.00 97.06 115 PHE A N 1
ATOM 858 C CA . PHE A 1 115 ? -1.893 3.754 11.658 1.00 97.06 115 PHE A CA 1
ATOM 859 C C . PHE A 1 115 ? -1.185 2.910 12.725 1.00 97.06 115 PHE A C 1
ATOM 861 O O . PHE A 1 115 ? -0.047 3.167 13.106 1.00 97.06 115 PHE A O 1
ATOM 868 N N . ALA A 1 116 ? -1.862 1.886 13.223 1.00 95.56 116 ALA A N 1
ATOM 869 C CA . ALA A 1 116 ? -1.260 0.783 13.952 1.00 95.56 116 ALA A CA 1
ATOM 870 C C . ALA A 1 116 ? -1.443 -0.485 13.110 1.00 95.56 116 ALA A C 1
ATOM 872 O O . ALA A 1 116 ? -2.522 -0.710 12.561 1.00 95.56 116 ALA A O 1
ATOM 873 N N . CYS A 1 117 ? -0.374 -1.267 12.963 1.00 95.06 117 CYS A N 1
ATOM 874 C CA . CYS A 1 117 ? -0.297 -2.412 12.056 1.00 95.06 117 CYS A CA 1
ATOM 875 C C . CYS A 1 117 ? -0.273 -3.742 12.823 1.00 95.06 117 CYS A C 1
ATOM 877 O O . CYS A 1 117 ? 0.233 -3.823 13.944 1.00 95.06 117 CYS A O 1
ATOM 879 N N . ARG A 1 118 ? -0.738 -4.808 12.173 1.00 92.81 118 ARG A N 1
ATOM 880 C CA . ARG A 1 118 ? -0.500 -6.200 12.559 1.00 92.81 118 ARG A CA 1
ATOM 881 C C . ARG A 1 118 ? -0.368 -7.048 11.299 1.00 92.81 118 ARG A C 1
ATOM 883 O O . ARG A 1 118 ? -1.127 -6.856 10.356 1.00 92.81 118 ARG A O 1
ATOM 890 N N . ALA A 1 119 ? 0.564 -7.994 11.292 1.00 92.88 119 ALA A N 1
ATOM 891 C CA . ALA A 1 119 ? 0.575 -9.040 10.275 1.00 92.88 119 ALA A CA 1
ATOM 892 C C . ALA A 1 119 ? -0.484 -10.100 10.612 1.00 92.88 119 ALA A C 1
ATOM 894 O O . ALA A 1 119 ? -0.548 -10.572 11.751 1.00 92.88 119 ALA A O 1
ATOM 895 N N . HIS A 1 120 ? -1.298 -10.465 9.630 1.00 92.44 120 HIS A N 1
ATOM 896 C CA . HIS A 1 120 ? -2.255 -11.559 9.709 1.00 92.44 120 HIS A CA 1
ATOM 897 C C . HIS A 1 120 ? -2.238 -12.323 8.392 1.00 92.44 120 HIS A C 1
ATOM 899 O O . HIS A 1 120 ? -2.317 -11.719 7.323 1.00 92.44 120 HIS A O 1
ATOM 905 N N . ASP A 1 121 ? -2.073 -13.640 8.490 1.00 91.69 121 ASP A N 1
ATOM 906 C CA . ASP A 1 121 ? -1.664 -14.484 7.373 1.00 91.69 121 ASP A CA 1
ATOM 907 C C . ASP A 1 121 ? -0.467 -13.865 6.632 1.00 91.69 121 ASP A C 1
ATOM 909 O O . ASP A 1 121 ? 0.579 -13.627 7.242 1.00 91.69 121 ASP A O 1
ATOM 913 N N . ASP A 1 122 ? -0.615 -13.581 5.340 1.00 94.44 122 ASP A N 1
ATOM 914 C CA . ASP A 1 122 ? 0.429 -12.992 4.502 1.00 94.44 122 ASP A CA 1
ATOM 915 C C . ASP A 1 122 ? 0.173 -11.512 4.181 1.00 94.44 122 ASP A C 1
ATOM 917 O O . ASP A 1 122 ? 0.679 -10.993 3.195 1.00 94.44 122 ASP A O 1
ATOM 921 N N . VAL A 1 123 ? -0.607 -10.812 5.014 1.00 96.38 123 VAL A N 1
ATOM 922 C CA . VAL A 1 123 ? -0.941 -9.394 4.821 1.00 96.38 123 VAL A CA 1
ATOM 923 C C . VAL A 1 123 ? -0.630 -8.591 6.083 1.00 96.38 123 VAL A C 1
ATOM 925 O O . VAL A 1 123 ? -0.995 -8.965 7.198 1.00 96.38 123 VAL A O 1
ATOM 928 N N . ILE A 1 124 ? 0.019 -7.438 5.928 1.00 96.69 124 ILE A N 1
ATOM 929 C CA . ILE A 1 124 ? 0.126 -6.441 6.998 1.00 96.69 124 ILE A CA 1
ATOM 930 C C . ILE A 1 124 ? -1.119 -5.561 6.933 1.00 96.69 124 ILE A C 1
ATOM 932 O O . ILE A 1 124 ? -1.304 -4.802 5.985 1.00 96.69 124 ILE A O 1
ATOM 936 N N . ILE A 1 125 ? -1.966 -5.643 7.953 1.00 97.06 125 ILE A N 1
ATOM 937 C CA . ILE A 1 125 ? -3.194 -4.857 8.070 1.00 97.06 125 ILE A CA 1
ATOM 938 C C . ILE A 1 125 ? -2.944 -3.711 9.042 1.00 97.06 125 ILE A C 1
ATOM 940 O O . ILE A 1 125 ? -2.512 -3.927 10.173 1.00 97.06 125 ILE A O 1
ATOM 944 N N . ALA A 1 126 ? -3.235 -2.488 8.614 1.00 97.00 126 ALA A N 1
ATOM 945 C CA . ALA A 1 126 ? -3.087 -1.282 9.406 1.00 97.00 126 ALA A CA 1
ATOM 946 C C . ALA A 1 126 ? -4.407 -0.516 9.494 1.00 97.00 126 ALA A C 1
ATOM 948 O O . ALA A 1 126 ? -5.051 -0.236 8.484 1.00 97.00 126 ALA A O 1
ATOM 949 N N . VAL A 1 127 ? -4.795 -0.152 10.711 1.00 96.31 127 VAL A N 1
ATOM 950 C CA . VAL A 1 127 ? -5.997 0.639 11.025 1.00 96.31 127 VAL A CA 1
ATOM 951 C C . VAL A 1 127 ? -5.592 1.901 11.771 1.00 96.31 127 VAL A C 1
ATOM 953 O O . VAL A 1 127 ? -4.441 2.021 12.185 1.00 96.31 127 VAL A O 1
ATOM 956 N N . GLN A 1 128 ? -6.496 2.867 11.945 1.00 93.31 128 GLN A N 1
ATOM 957 C CA . GLN A 1 128 ? -6.173 4.053 12.745 1.00 93.31 128 GLN A CA 1
ATOM 958 C C . GLN A 1 128 ? -5.728 3.627 14.154 1.00 93.31 128 GLN A C 1
ATOM 960 O O . GLN A 1 128 ? -6.269 2.676 14.710 1.00 93.31 128 GLN A O 1
ATOM 965 N N . GLN A 1 129 ? -4.751 4.317 14.748 1.00 88.44 129 GLN A N 1
ATOM 966 C CA . GLN A 1 129 ? -4.159 3.891 16.030 1.00 88.44 129 GLN A CA 1
ATOM 967 C C . GLN A 1 129 ? -5.185 3.678 17.158 1.00 88.44 129 GLN A C 1
ATOM 969 O O . GLN A 1 129 ? -5.034 2.752 17.951 1.00 88.44 129 GLN A O 1
ATOM 974 N N . GLY A 1 130 ? -6.248 4.488 17.207 1.00 87.62 130 GLY A N 1
ATOM 975 C CA . GLY A 1 130 ? -7.336 4.331 18.183 1.00 87.62 130 GLY A CA 1
ATOM 976 C C . GLY A 1 130 ? -8.221 3.097 17.965 1.00 87.62 130 GLY A C 1
ATOM 977 O O . GLY A 1 130 ? -8.916 2.677 18.884 1.00 87.62 130 GLY A O 1
ATOM 978 N N . ASP A 1 131 ? -8.159 2.493 16.779 1.00 88.31 131 ASP A N 1
ATOM 979 C CA . ASP A 1 131 ? -9.016 1.393 16.341 1.00 88.31 131 ASP A CA 1
ATOM 980 C C . ASP A 1 131 ? -8.299 0.033 16.371 1.00 88.31 131 ASP A C 1
ATOM 982 O O . ASP A 1 131 ? -8.867 -0.971 15.943 1.00 88.31 131 ASP A O 1
ATOM 986 N N . ILE A 1 132 ? -7.064 -0.046 16.885 1.00 84.50 132 ILE A N 1
ATOM 987 C CA . ILE A 1 132 ? -6.271 -1.288 16.863 1.00 84.50 132 ILE A CA 1
ATOM 988 C C . ILE A 1 132 ? -6.976 -2.467 17.552 1.00 84.50 132 ILE A C 1
ATOM 990 O O . ILE A 1 132 ? -6.860 -3.596 17.096 1.00 84.50 132 ILE A O 1
ATOM 994 N N . GLY A 1 133 ? -7.798 -2.223 18.577 1.00 81.00 133 GLY A N 1
ATOM 995 C CA . GLY A 1 133 ? -8.582 -3.280 19.230 1.00 81.00 133 GLY A CA 1
ATOM 996 C C . GLY A 1 133 ? -9.652 -3.925 18.331 1.00 81.00 133 GLY A C 1
ATOM 997 O O . GLY A 1 133 ? -10.174 -4.988 18.665 1.00 81.00 133 GLY A O 1
ATOM 998 N N . LEU A 1 134 ? -9.992 -3.317 17.185 1.00 82.06 134 LEU A N 1
ATOM 999 C CA . LEU A 1 134 ? -10.835 -3.955 16.166 1.00 82.06 134 LEU A CA 1
ATOM 1000 C C . LEU A 1 134 ? -10.123 -5.144 15.517 1.00 82.06 134 LEU A C 1
ATOM 1002 O O . LEU A 1 134 ? -10.773 -6.136 15.191 1.00 82.06 134 LEU A O 1
ATOM 1006 N N . LEU A 1 135 ? -8.798 -5.060 15.372 1.00 81.69 135 LEU A N 1
ATOM 1007 C CA . LEU A 1 135 ? -7.986 -6.126 14.800 1.00 81.69 135 LEU A CA 1
ATOM 1008 C C . LEU A 1 135 ? -8.013 -7.386 15.674 1.00 81.69 135 LEU A C 1
ATOM 1010 O O . LEU A 1 135 ? -8.092 -8.487 15.140 1.00 81.69 135 LEU A O 1
ATOM 1014 N N . ASP A 1 136 ? -8.045 -7.244 16.999 1.00 81.44 136 ASP A N 1
ATOM 1015 C CA . ASP A 1 136 ? -8.126 -8.392 17.913 1.00 81.44 136 ASP A CA 1
ATOM 1016 C C . ASP A 1 136 ? -9.457 -9.146 17.816 1.00 81.44 136 ASP A C 1
ATOM 1018 O O . ASP A 1 136 ? -9.488 -10.360 17.977 1.00 81.44 136 ASP A O 1
ATOM 1022 N N . LYS A 1 137 ? -10.559 -8.443 17.530 1.00 75.62 137 LYS A N 1
ATOM 1023 C CA . LYS A 1 137 ? -11.886 -9.059 17.366 1.00 75.62 137 LYS A CA 1
ATOM 1024 C C . LYS A 1 137 ? -12.082 -9.694 15.994 1.00 75.62 137 LYS A C 1
ATOM 1026 O O . LYS A 1 137 ? -12.849 -10.639 15.875 1.00 75.62 137 LYS A O 1
ATOM 1031 N N . ALA A 1 138 ? -11.473 -9.114 14.963 1.00 74.75 138 ALA A N 1
ATOM 1032 C CA . ALA A 1 138 ? -11.649 -9.552 13.582 1.00 74.75 138 ALA A CA 1
ATOM 1033 C C . ALA A 1 138 ? -10.743 -10.733 13.205 1.00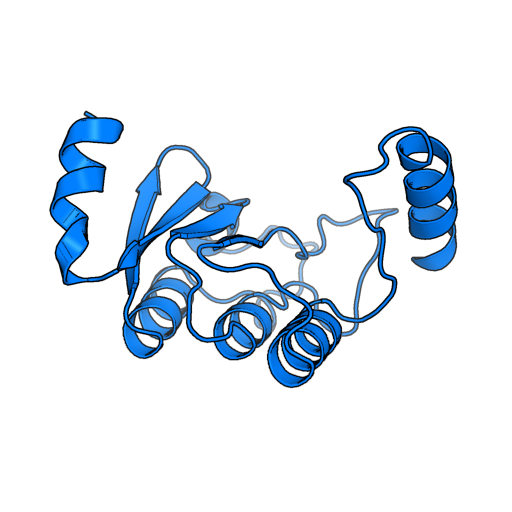 74.75 138 ALA A C 1
ATOM 1035 O O . ALA A 1 138 ? -11.049 -11.438 12.250 1.00 74.75 138 ALA A O 1
ATOM 1036 N N . MET A 1 139 ? -9.630 -10.914 13.922 1.00 76.25 139 MET A N 1
ATOM 1037 C CA . MET A 1 139 ? -8.576 -11.883 13.591 1.00 76.25 139 MET A CA 1
ATOM 1038 C C . MET A 1 139 ? -8.280 -12.885 14.719 1.00 76.25 139 MET A C 1
ATOM 1040 O O . MET A 1 139 ? -7.279 -13.600 14.643 1.00 76.25 139 MET A O 1
ATOM 1044 N N . GLY A 1 140 ? -9.095 -12.890 15.777 1.00 63.94 140 GLY A N 1
ATOM 1045 C CA . GLY A 1 140 ? -9.097 -13.913 16.829 1.00 63.94 140 GLY A CA 1
ATOM 1046 C C . GLY A 1 140 ? -10.154 -14.970 16.557 1.00 63.94 140 GLY A C 1
ATOM 1047 O O . GLY A 1 140 ? -9.885 -16.142 16.896 1.00 63.94 140 GLY A O 1
#